Protein AF-A0A1E5CRW6-F1 (afdb_monomer_lite)

pLDDT: mean 83.13, std 8.77, range [46.31, 93.81]

InterPro domains:
  IPR006507 Uncharacterised protein family UPF0283 [PTHR39342] (1-105)
  IPR006507 Uncharacterised protein family UPF0283 [TIGR01620] (1-99)
  IPR021147 Protein of unknown function DUF697 [PF05128] (1-104)

Organism: NCBI:txid1191298

Secondary structure (DSSP, 8-state):
-HHHHHHHHT----HHHHHHHHHHHHHHHHHHHHHHHHHHHHHHHTT--HHHHHHHHHHHHHHHHHHHHHHHHHHHHHH-SSPPPGGGPPPHHHHHHHHHHHHHHHHT-

Radius of gyration: 17.29 Å; chains: 1; bounding box: 42×21×50 Å

Foldseek 3Di:
DLVVLLVVQVHDDDPVLVVVLVVLVVVLVVVLVVLVVVLVVCCVVVVDDPVRNVVSVLVSCLVSQLSVVVSVLVSNVSSHPDDDDPVRRDDSVVSSVVSVVVSVVVVVD

Sequence (109 aa):
MIDKLADIYGVELGYWSRVKLFKLVLINMAAAGASELAVDASMDLLSMDLAGKVSARAGQGIGVGILTARLGIKAMSLLRPIPWKKDRAVRLSTIRKQIVNKVQTVGIK

Structure (mmCIF, N/CA/C/O backbone):
data_AF-A0A1E5CRW6-F1
#
_entry.id   AF-A0A1E5CRW6-F1
#
loop_
_atom_site.group_PDB
_atom_site.id
_atom_site.type_symbol
_atom_site.label_atom_id
_atom_site.label_alt_id
_atom_site.label_comp_id
_atom_site.label_asym_id
_atom_site.label_entity_id
_atom_site.label_seq_id
_atom_site.pdbx_PDB_ins_code
_atom_site.Cartn_x
_atom_site.Cartn_y
_atom_site.Cartn_z
_atom_site.occupancy
_atom_site.B_iso_or_equiv
_atom_site.auth_seq_id
_atom_site.auth_comp_id
_atom_site.auth_asym_id
_atom_site.auth_atom_id
_atom_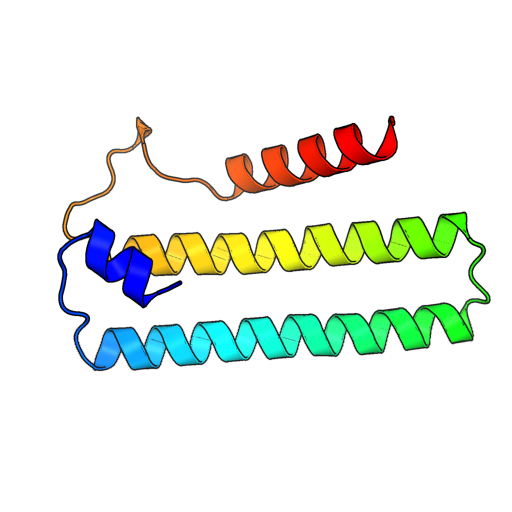site.pdbx_PDB_model_num
ATOM 1 N N . MET A 1 1 ? 7.429 -12.594 -6.476 1.00 67.38 1 MET A N 1
ATOM 2 C CA . MET A 1 1 ? 6.456 -11.652 -7.096 1.00 67.38 1 MET A CA 1
ATOM 3 C C . MET A 1 1 ? 7.117 -10.812 -8.177 1.00 67.38 1 MET A C 1
ATOM 5 O O . MET A 1 1 ? 6.548 -10.684 -9.248 1.00 67.38 1 MET A O 1
ATOM 9 N N . ILE A 1 2 ? 8.290 -10.241 -7.896 1.00 66.88 2 ILE A N 1
ATOM 10 C CA . ILE A 1 2 ? 9.022 -9.391 -8.840 1.00 66.88 2 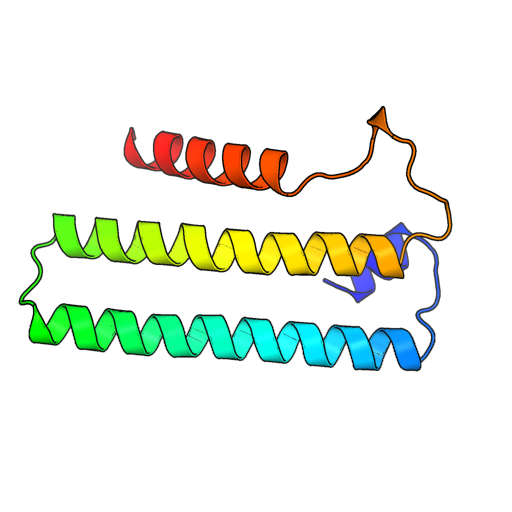ILE A CA 1
ATOM 11 C C . ILE A 1 2 ? 9.484 -10.197 -10.057 1.00 66.88 2 ILE A C 1
ATOM 13 O O . ILE A 1 2 ? 9.264 -9.744 -11.172 1.00 66.88 2 ILE A O 1
ATOM 17 N N . ASP A 1 3 ? 9.985 -11.415 -9.848 1.00 69.69 3 ASP A N 1
ATOM 18 C CA . ASP A 1 3 ? 10.401 -12.306 -10.942 1.00 69.69 3 ASP A CA 1
ATOM 19 C C . ASP A 1 3 ? 9.211 -12.705 -11.817 1.00 69.69 3 ASP A C 1
ATOM 21 O O . ASP A 1 3 ? 9.268 -12.570 -13.028 1.00 69.69 3 ASP A O 1
ATOM 25 N N . LYS A 1 4 ? 8.060 -13.019 -11.203 1.00 71.12 4 LYS A N 1
ATOM 26 C CA . LYS A 1 4 ? 6.802 -13.247 -11.938 1.00 71.12 4 LYS A CA 1
ATOM 27 C C . LYS A 1 4 ? 6.382 -12.036 -12.777 1.00 71.12 4 LYS A C 1
ATOM 29 O O . LYS A 1 4 ? 5.805 -12.197 -13.843 1.00 71.12 4 LYS A O 1
ATOM 34 N N . LEU A 1 5 ? 6.613 -10.818 -12.282 1.00 66.56 5 LEU A N 1
ATOM 35 C CA . LEU A 1 5 ? 6.288 -9.602 -13.024 1.00 66.56 5 LEU A CA 1
ATOM 36 C C . LEU A 1 5 ? 7.286 -9.381 -14.173 1.00 66.56 5 LEU A C 1
ATOM 38 O O . LEU A 1 5 ? 6.872 -8.959 -15.246 1.00 66.56 5 LEU A O 1
ATOM 42 N N . ALA A 1 6 ? 8.567 -9.689 -13.962 1.00 68.44 6 ALA A N 1
ATOM 43 C CA . ALA A 1 6 ? 9.600 -9.656 -14.992 1.00 68.44 6 ALA A CA 1
ATOM 44 C C . ALA A 1 6 ? 9.333 -10.681 -16.108 1.00 68.44 6 ALA A C 1
ATOM 46 O O . ALA A 1 6 ? 9.396 -10.307 -17.277 1.00 68.44 6 ALA A O 1
ATOM 47 N N . ASP A 1 7 ? 8.910 -11.899 -15.751 1.00 72.31 7 ASP A N 1
ATOM 48 C CA . ASP A 1 7 ? 8.468 -12.940 -16.689 1.00 72.31 7 ASP A CA 1
ATOM 49 C C . ASP A 1 7 ? 7.275 -12.474 -17.532 1.00 72.31 7 ASP A C 1
ATOM 51 O O . ASP A 1 7 ? 7.297 -12.589 -18.753 1.00 72.31 7 ASP A O 1
ATOM 55 N N . ILE A 1 8 ? 6.244 -11.884 -16.906 1.00 75.50 8 ILE A N 1
ATOM 56 C CA . ILE A 1 8 ? 5.062 -11.364 -17.624 1.00 75.50 8 ILE A CA 1
ATOM 57 C C . ILE A 1 8 ? 5.447 -10.270 -18.630 1.00 75.50 8 ILE A C 1
ATOM 59 O O . ILE A 1 8 ? 4.833 -10.169 -19.692 1.00 75.50 8 ILE A O 1
ATOM 63 N N . TYR A 1 9 ? 6.426 -9.426 -18.296 1.00 69.88 9 TYR A N 1
ATOM 64 C CA . TYR A 1 9 ? 6.875 -8.350 -19.180 1.00 69.88 9 TYR A CA 1
ATOM 65 C C . TYR A 1 9 ? 7.981 -8.775 -20.159 1.00 69.88 9 TYR A C 1
ATOM 67 O O . TYR A 1 9 ? 8.292 -7.989 -21.053 1.00 69.88 9 TYR A O 1
ATOM 75 N N . GLY A 1 10 ? 8.544 -9.983 -20.034 1.00 66.12 10 GLY A N 1
ATOM 76 C CA . GLY A 1 10 ? 9.625 -10.483 -20.889 1.00 66.12 10 GLY A CA 1
ATOM 77 C C . GLY A 1 10 ? 10.922 -9.672 -20.788 1.00 66.12 10 GLY A C 1
ATOM 78 O O . GLY A 1 10 ? 11.664 -9.588 -21.763 1.00 66.12 10 GLY A O 1
ATOM 79 N N . VAL A 1 11 ? 11.173 -9.019 -19.647 1.00 65.56 11 VAL A N 1
ATOM 80 C CA . VAL A 1 11 ? 12.333 -8.133 -19.444 1.00 65.56 11 VAL A CA 1
ATOM 81 C C . VAL A 1 11 ? 13.285 -8.750 -18.426 1.00 65.56 11 VAL A C 1
ATOM 83 O O . VAL A 1 11 ? 12.925 -8.923 -17.260 1.00 65.56 11 VAL A O 1
ATOM 86 N N . GLU A 1 12 ? 14.536 -8.987 -18.827 1.00 64.81 12 GLU A N 1
ATOM 87 C CA . GLU A 1 12 ? 15.610 -9.275 -17.878 1.00 64.81 12 GLU A CA 1
ATOM 88 C C . GLU A 1 12 ? 15.908 -8.013 -17.059 1.00 64.81 12 GLU A C 1
ATOM 90 O O . GLU A 1 12 ? 16.432 -7.011 -17.550 1.00 64.81 12 GLU A O 1
ATOM 95 N N . LEU A 1 13 ? 15.525 -8.026 -15.783 1.00 62.84 13 LEU A N 1
ATOM 96 C CA . LEU A 1 13 ? 15.785 -6.919 -14.870 1.00 62.84 13 LEU A CA 1
ATOM 97 C C . LEU A 1 13 ? 17.287 -6.591 -14.812 1.00 62.84 13 LEU A C 1
ATOM 99 O O . LEU A 1 13 ? 18.078 -7.328 -14.207 1.00 62.84 13 LEU A O 1
ATOM 103 N N . GLY A 1 14 ? 17.664 -5.414 -15.318 1.00 71.19 14 GLY A N 1
ATOM 104 C CA . GLY A 1 14 ? 18.983 -4.834 -15.070 1.00 71.19 14 GLY A CA 1
ATOM 105 C C . GLY A 1 14 ? 19.281 -4.753 -13.565 1.00 71.19 14 GLY A C 1
ATOM 106 O O . GLY A 1 14 ? 18.387 -4.483 -12.753 1.00 71.19 14 GLY A O 1
ATOM 107 N N . TYR A 1 15 ? 20.538 -4.991 -13.179 1.00 73.19 15 TYR A N 1
ATOM 108 C CA . TYR A 1 15 ? 20.986 -5.087 -11.778 1.00 73.19 15 TYR A CA 1
ATOM 109 C C . TYR A 1 15 ? 20.504 -3.911 -10.902 1.00 73.19 15 TYR A C 1
ATOM 111 O O . TYR A 1 15 ? 19.995 -4.103 -9.798 1.00 73.19 15 TYR A O 1
ATOM 119 N N . TRP A 1 16 ? 20.539 -2.692 -11.444 1.00 76.56 16 TRP A N 1
ATOM 120 C CA . TRP A 1 16 ? 20.092 -1.473 -10.763 1.00 76.56 16 TRP A CA 1
ATOM 121 C C . TRP A 1 16 ? 18.597 -1.448 -10.417 1.00 76.56 16 TRP A C 1
ATOM 123 O O . TRP A 1 16 ? 18.219 -0.992 -9.333 1.00 76.56 16 TRP A O 1
ATOM 133 N N . SER A 1 17 ? 17.736 -1.963 -11.299 1.00 72.50 17 SER A N 1
ATOM 134 C CA . SER A 1 17 ? 16.298 -2.063 -11.022 1.00 72.50 17 SER A CA 1
ATOM 135 C C . SER A 1 17 ? 16.017 -3.084 -9.922 1.00 72.50 17 SER A C 1
ATOM 137 O O . SER A 1 17 ? 15.189 -2.810 -9.053 1.00 72.50 17 SER A O 1
ATOM 139 N N . ARG A 1 18 ? 16.750 -4.208 -9.888 1.00 75.75 18 ARG A N 1
ATOM 140 C CA . ARG A 1 18 ? 16.654 -5.201 -8.803 1.00 75.75 18 ARG A CA 1
ATOM 141 C C . ARG A 1 18 ? 16.990 -4.593 -7.446 1.00 75.75 18 ARG A C 1
ATOM 143 O O . ARG A 1 18 ? 16.178 -4.692 -6.531 1.00 75.75 18 ARG A O 1
ATOM 150 N N . VAL A 1 19 ? 18.120 -3.894 -7.331 1.00 79.69 19 VAL A N 1
ATOM 151 C CA . VAL A 1 19 ? 18.545 -3.268 -6.065 1.00 79.69 19 VAL A CA 1
ATOM 152 C C . VAL A 1 19 ? 17.542 -2.207 -5.598 1.00 79.69 19 VAL A C 1
ATOM 154 O O . VAL A 1 19 ? 17.153 -2.178 -4.427 1.00 79.69 19 VAL A O 1
ATOM 157 N N . LYS A 1 20 ? 17.058 -1.355 -6.511 1.00 79.56 20 LYS A N 1
ATOM 158 C CA . LYS A 1 20 ? 16.072 -0.314 -6.184 1.00 79.56 20 LYS A CA 1
ATOM 159 C C . LYS A 1 20 ? 14.747 -0.905 -5.704 1.00 79.56 20 LYS A C 1
ATOM 161 O O . LYS A 1 20 ? 14.164 -0.395 -4.748 1.00 79.56 20 LYS A O 1
ATOM 166 N N . LEU A 1 21 ? 14.279 -1.971 -6.354 1.00 76.62 21 LEU A N 1
ATOM 167 C CA . LEU A 1 21 ? 13.056 -2.675 -5.975 1.00 76.62 21 LEU A CA 1
ATOM 168 C C . LEU A 1 21 ? 13.213 -3.436 -4.658 1.00 76.62 21 LEU A C 1
ATOM 170 O O . LEU A 1 21 ? 12.316 -3.378 -3.823 1.00 76.62 21 LEU A O 1
ATOM 174 N N . PHE A 1 22 ? 14.357 -4.079 -4.438 1.00 83.31 22 PHE A N 1
ATOM 175 C CA . PHE A 1 22 ? 14.661 -4.770 -3.189 1.00 83.31 22 PHE A CA 1
ATOM 176 C C . PHE A 1 22 ? 14.621 -3.811 -1.993 1.00 83.31 22 PHE A C 1
ATOM 178 O O . PHE A 1 22 ? 13.910 -4.060 -1.022 1.00 83.31 22 PHE A O 1
ATOM 185 N N . LYS A 1 23 ? 15.268 -2.643 -2.106 1.00 85.31 23 LYS A N 1
ATOM 186 C CA . LYS A 1 23 ? 15.210 -1.589 -1.078 1.00 85.31 23 LYS A CA 1
ATOM 187 C C . LYS A 1 23 ? 13.775 -1.143 -0.788 1.00 85.31 23 LYS A C 1
ATOM 189 O O . LYS A 1 23 ? 13.385 -0.958 0.360 1.00 85.31 23 LYS A O 1
ATOM 194 N N . LEU A 1 24 ? 12.985 -0.974 -1.841 1.00 84.62 24 LEU A N 1
ATOM 195 C CA . LEU A 1 24 ? 11.581 -0.594 -1.756 1.00 84.62 24 LEU A CA 1
ATOM 196 C C . LEU A 1 24 ? 10.721 -1.658 -1.041 1.00 84.62 24 LEU A C 1
ATOM 198 O O . LEU A 1 24 ? 9.822 -1.296 -0.281 1.00 84.62 24 LEU A O 1
ATOM 202 N N . VAL A 1 25 ? 10.999 -2.949 -1.244 1.00 85.12 25 VAL A N 1
ATOM 203 C CA . VAL A 1 25 ? 10.351 -4.048 -0.506 1.00 85.12 25 VAL A CA 1
ATOM 204 C C . VAL A 1 25 ? 10.743 -4.018 0.970 1.00 85.12 25 VAL A C 1
ATOM 206 O O . VAL A 1 25 ? 9.853 -4.053 1.816 1.00 85.12 25 VAL A O 1
ATOM 209 N N . LEU A 1 26 ? 12.034 -3.868 1.286 1.00 88.62 26 LEU A N 1
ATOM 210 C CA . LEU A 1 26 ? 12.511 -3.787 2.672 1.00 88.62 26 LEU A CA 1
ATOM 211 C C . LEU A 1 26 ? 11.844 -2.646 3.449 1.00 88.62 26 LEU A C 1
ATOM 213 O O . LEU A 1 26 ? 11.403 -2.849 4.576 1.00 88.62 26 LEU A O 1
ATOM 217 N N . ILE A 1 27 ? 11.700 -1.469 2.831 1.00 89.44 27 ILE A N 1
ATOM 218 C CA . ILE A 1 27 ? 11.012 -0.324 3.448 1.00 89.44 27 ILE A CA 1
ATOM 219 C C . ILE A 1 27 ? 9.543 -0.652 3.743 1.00 89.44 27 ILE A C 1
ATOM 221 O O . ILE A 1 27 ? 9.047 -0.319 4.816 1.00 89.44 27 ILE A O 1
ATOM 225 N N . ASN A 1 28 ? 8.839 -1.311 2.817 1.00 86.69 28 ASN A N 1
ATOM 226 C CA . ASN A 1 28 ? 7.443 -1.696 3.048 1.00 86.69 28 ASN A CA 1
ATOM 227 C C . ASN A 1 28 ? 7.313 -2.752 4.149 1.00 86.69 28 ASN A C 1
ATOM 229 O O . ASN A 1 28 ? 6.376 -2.683 4.938 1.00 86.69 28 ASN A O 1
ATOM 233 N N . MET A 1 29 ? 8.255 -3.693 4.226 1.00 88.44 29 MET A N 1
ATOM 234 C CA . MET A 1 29 ? 8.278 -4.714 5.272 1.00 88.44 29 MET A CA 1
ATOM 235 C C . MET A 1 29 ? 8.542 -4.096 6.649 1.00 88.44 29 MET A C 1
ATOM 237 O O . MET A 1 29 ? 7.825 -4.399 7.597 1.00 88.44 29 MET A O 1
ATOM 241 N N . ALA A 1 30 ? 9.498 -3.167 6.744 1.00 92.25 30 ALA A N 1
ATOM 242 C CA . ALA A 1 30 ? 9.767 -2.422 7.971 1.00 92.25 30 ALA A CA 1
ATOM 243 C C . ALA A 1 30 ? 8.557 -1.580 8.407 1.00 92.25 30 ALA A C 1
ATOM 245 O O . ALA A 1 30 ? 8.201 -1.584 9.580 1.00 92.25 30 ALA A O 1
ATOM 246 N N . ALA A 1 31 ? 7.887 -0.904 7.467 1.00 88.31 31 ALA A N 1
ATOM 247 C CA . ALA A 1 31 ? 6.683 -0.129 7.759 1.00 88.31 31 ALA A CA 1
ATOM 248 C C . ALA A 1 31 ? 5.524 -1.012 8.252 1.00 88.31 31 ALA A C 1
ATOM 250 O O . ALA A 1 31 ? 4.838 -0.645 9.204 1.00 88.31 31 ALA A O 1
ATOM 251 N N . ALA A 1 32 ? 5.317 -2.179 7.633 1.00 89.50 32 ALA A N 1
ATOM 252 C CA . ALA A 1 32 ? 4.299 -3.132 8.062 1.00 89.50 32 ALA A CA 1
ATOM 253 C C . ALA A 1 32 ? 4.595 -3.687 9.465 1.00 89.50 32 ALA A C 1
ATOM 255 O O . ALA A 1 32 ? 3.712 -3.651 10.318 1.00 89.50 32 ALA A O 1
ATOM 256 N N . GLY A 1 33 ? 5.839 -4.112 9.719 1.00 88.88 33 GLY A N 1
ATOM 257 C CA . GLY A 1 33 ? 6.259 -4.638 11.021 1.00 88.88 33 GLY A CA 1
ATOM 258 C C . GLY A 1 33 ? 6.195 -3.590 12.134 1.00 88.88 33 GLY A C 1
ATOM 259 O O . GLY A 1 33 ? 5.656 -3.856 13.201 1.00 88.88 33 GLY A O 1
ATOM 260 N N . ALA A 1 34 ? 6.648 -2.359 11.875 1.00 91.19 34 ALA A N 1
ATOM 261 C CA . ALA A 1 34 ? 6.520 -1.263 12.836 1.00 91.19 34 ALA A CA 1
ATOM 262 C C . ALA A 1 34 ? 5.051 -0.936 13.143 1.00 91.19 34 ALA A C 1
ATOM 264 O O . ALA A 1 34 ? 4.699 -0.676 14.291 1.00 91.19 34 ALA A O 1
ATOM 265 N N . SER A 1 35 ? 4.183 -0.977 12.127 1.00 87.50 35 SER A N 1
ATOM 266 C CA . SER A 1 35 ? 2.750 -0.759 12.320 1.00 87.50 35 SER A CA 1
ATOM 267 C C . SER A 1 35 ? 2.100 -1.860 13.152 1.00 87.50 35 SER A C 1
ATOM 269 O O . SER A 1 35 ? 1.163 -1.562 13.881 1.00 87.50 35 SER A O 1
ATOM 271 N N . GLU A 1 36 ? 2.554 -3.105 13.036 1.00 88.06 36 GLU A N 1
ATOM 272 C CA . GLU A 1 36 ? 2.040 -4.218 13.835 1.00 88.06 36 GLU A CA 1
ATOM 273 C C . GLU A 1 36 ? 2.407 -4.057 15.308 1.00 88.06 36 GLU A C 1
ATOM 275 O O 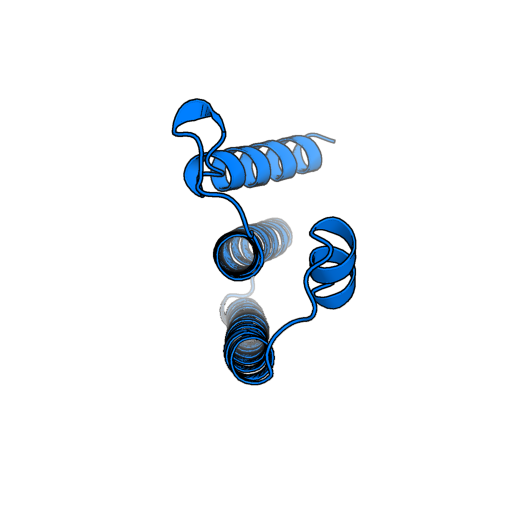. GLU A 1 36 ? 1.519 -4.061 16.155 1.00 88.06 36 GLU A O 1
ATOM 280 N N . LEU A 1 37 ? 3.680 -3.769 15.593 1.00 90.88 37 LEU A N 1
ATOM 281 C CA . LEU A 1 37 ? 4.148 -3.501 16.955 1.00 90.88 37 LEU A CA 1
ATOM 282 C C . LEU A 1 37 ? 3.423 -2.307 17.591 1.00 90.88 37 LEU A C 1
ATOM 284 O O . LEU A 1 37 ? 3.054 -2.350 18.762 1.00 90.88 37 LEU A O 1
ATOM 288 N N . ALA A 1 38 ? 3.192 -1.241 16.819 1.00 88.25 38 ALA A N 1
ATOM 289 C CA . ALA A 1 38 ? 2.469 -0.067 17.295 1.00 88.25 38 ALA A CA 1
ATOM 290 C C . ALA A 1 38 ? 0.996 -0.373 17.602 1.00 88.25 38 ALA A C 1
ATOM 292 O O . ALA A 1 38 ? 0.458 0.127 18.591 1.00 88.25 38 ALA A O 1
ATOM 293 N N . VAL A 1 39 ? 0.339 -1.180 16.763 1.00 86.50 39 VAL A N 1
ATOM 294 C CA . VAL A 1 39 ? 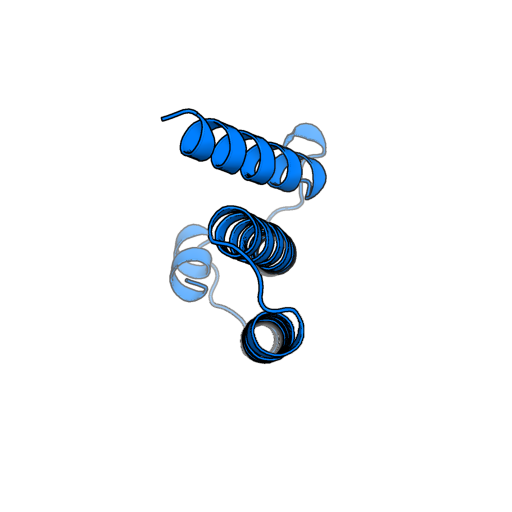-1.055 -1.588 16.969 1.00 86.50 39 VAL A CA 1
ATOM 295 C C . VAL A 1 39 ? -1.176 -2.478 18.202 1.00 86.50 39 VAL A C 1
ATOM 297 O O . VAL A 1 39 ? -2.045 -2.207 19.024 1.00 86.50 39 VAL A O 1
ATOM 300 N N . ASP A 1 40 ? -0.294 -3.463 18.379 1.00 86.31 40 ASP A N 1
ATOM 301 C CA . ASP A 1 40 ? -0.318 -4.354 19.547 1.00 86.31 40 ASP A CA 1
ATOM 302 C C . ASP A 1 40 ? -0.089 -3.582 20.852 1.00 86.31 40 ASP A C 1
ATOM 304 O O . ASP A 1 40 ? -0.901 -3.676 21.771 1.00 86.31 40 ASP A O 1
ATOM 308 N N . ALA A 1 41 ? 0.923 -2.708 20.895 1.00 87.56 41 ALA A N 1
ATOM 309 C CA . ALA A 1 41 ? 1.161 -1.851 22.057 1.00 87.56 41 ALA A CA 1
ATOM 310 C C . ALA A 1 41 ? -0.038 -0.932 22.360 1.00 87.56 41 ALA A C 1
ATOM 312 O O . ALA A 1 41 ? -0.386 -0.709 23.519 1.00 87.56 41 ALA A O 1
ATOM 313 N N . SER A 1 42 ? -0.697 -0.414 21.317 1.00 84.25 42 SER A N 1
ATOM 314 C CA . SER A 1 42 ? -1.896 0.418 21.472 1.00 84.25 42 SER A CA 1
ATOM 315 C C . SER A 1 42 ? -3.090 -0.385 21.989 1.00 84.25 42 SER A C 1
ATOM 317 O O . SER A 1 42 ? -3.864 0.129 22.790 1.00 84.25 42 SER A O 1
ATOM 319 N N . MET A 1 43 ? -3.253 -1.637 21.555 1.00 85.19 43 MET A N 1
ATOM 320 C CA . MET A 1 43 ? -4.330 -2.514 22.017 1.00 85.19 43 MET A CA 1
ATOM 321 C C . MET A 1 43 ? -4.196 -2.854 23.503 1.00 85.19 43 MET A C 1
ATOM 323 O O . MET A 1 43 ? -5.210 -2.837 24.206 1.00 85.19 43 MET A O 1
ATOM 327 N N . ASP A 1 44 ? -2.970 -3.111 23.964 1.00 83.06 44 ASP A N 1
ATOM 328 C CA . ASP A 1 44 ? -2.672 -3.414 25.367 1.00 83.06 44 ASP A CA 1
ATOM 329 C C . ASP A 1 44 ? -2.898 -2.192 26.268 1.00 83.06 44 ASP A C 1
ATOM 331 O O . ASP A 1 44 ? -3.520 -2.299 27.324 1.00 83.06 44 ASP A O 1
ATOM 335 N N . LEU A 1 45 ? -2.467 -1.006 25.825 1.00 84.06 45 LEU A N 1
ATOM 336 C CA . LEU A 1 45 ? -2.650 0.245 26.569 1.00 84.06 45 LEU A CA 1
ATOM 337 C C . LEU A 1 45 ? -4.113 0.707 26.620 1.00 84.06 45 LEU A C 1
ATOM 339 O O . LEU A 1 45 ? -4.553 1.244 27.635 1.00 84.06 45 LEU A O 1
ATOM 343 N N . LEU A 1 46 ? -4.870 0.528 25.533 1.00 82.31 46 LEU A N 1
ATOM 344 C CA . LEU A 1 46 ? -6.235 1.051 25.403 1.00 82.31 46 LEU A CA 1
ATOM 345 C C . LEU A 1 46 ? -7.321 0.086 25.897 1.00 82.31 46 LEU A C 1
ATOM 347 O O . LEU A 1 46 ? -8.495 0.439 25.815 1.00 82.31 46 LEU A O 1
ATOM 351 N N . SER A 1 47 ? -6.964 -1.109 26.391 1.00 82.75 47 SER A N 1
ATOM 352 C CA . SER A 1 47 ? -7.925 -2.136 26.843 1.00 82.75 47 SER A CA 1
ATOM 353 C C . SER A 1 47 ? -9.062 -2.355 25.832 1.00 82.75 47 SER A C 1
ATOM 355 O O . SER A 1 47 ? -10.241 -2.372 26.173 1.00 82.75 47 SER A O 1
ATOM 357 N N . MET A 1 48 ? -8.703 -2.441 24.550 1.00 82.62 48 MET A N 1
ATOM 358 C CA . MET A 1 48 ? -9.655 -2.346 23.444 1.00 82.62 48 MET A CA 1
ATOM 359 C C . MET A 1 48 ? -10.610 -3.556 23.397 1.00 82.62 48 MET A C 1
ATOM 361 O O . MET A 1 48 ? -10.156 -4.704 23.361 1.00 82.62 48 MET A O 1
ATOM 365 N N . ASP A 1 49 ? -11.921 -3.306 23.304 1.00 85.44 49 ASP A N 1
ATOM 366 C CA . ASP A 1 49 ? -12.938 -4.351 23.106 1.00 85.44 49 ASP A CA 1
ATOM 367 C C . ASP A 1 49 ? -12.786 -5.076 21.756 1.00 85.44 49 ASP A C 1
ATOM 369 O O . ASP A 1 49 ? -12.108 -4.604 20.837 1.00 85.44 49 ASP A O 1
ATOM 373 N N . LEU A 1 50 ? -13.469 -6.217 21.588 1.00 84.69 50 LEU A N 1
ATOM 374 C CA . LEU A 1 50 ? -13.385 -7.065 20.387 1.00 84.69 50 LEU A CA 1
ATOM 375 C C . LEU A 1 50 ? -13.640 -6.288 19.080 1.00 84.69 50 LEU A C 1
ATOM 377 O O . LEU A 1 50 ? -12.902 -6.439 18.106 1.00 84.69 50 LEU A O 1
ATOM 381 N N . ALA A 1 51 ? -14.651 -5.414 19.076 1.00 85.75 51 ALA A N 1
ATOM 382 C CA . ALA A 1 51 ? -14.974 -4.557 17.934 1.00 85.75 51 ALA A CA 1
ATOM 383 C C . ALA A 1 51 ? -13.853 -3.547 17.639 1.00 85.75 51 ALA A C 1
ATOM 385 O O . ALA A 1 51 ? -13.520 -3.292 16.479 1.00 85.75 51 ALA A O 1
ATOM 386 N N . GLY A 1 52 ? -13.223 -3.020 18.690 1.00 84.44 52 GLY A N 1
ATOM 387 C CA . GLY A 1 52 ? -12.063 -2.152 18.575 1.00 84.44 52 GLY A CA 1
ATOM 388 C C . GLY A 1 52 ? -10.862 -2.877 17.971 1.00 84.44 52 GLY A C 1
ATOM 389 O O . GLY A 1 52 ? -10.255 -2.368 17.027 1.00 84.44 52 GLY A O 1
ATOM 390 N N . LYS A 1 53 ? -10.580 -4.107 18.419 1.00 85.50 53 LYS A N 1
ATOM 391 C CA . LYS A 1 53 ? -9.494 -4.933 17.867 1.00 85.50 53 LYS A CA 1
ATOM 392 C C . LYS A 1 53 ? -9.686 -5.211 16.377 1.00 85.50 53 LYS A C 1
ATOM 394 O O . LYS A 1 53 ? -8.752 -5.038 15.593 1.00 85.50 53 LYS A O 1
ATOM 399 N N . VAL A 1 54 ? -10.901 -5.583 15.971 1.00 88.19 54 VAL A N 1
ATOM 400 C CA . VAL A 1 54 ? -11.235 -5.817 14.556 1.00 88.19 54 VAL A CA 1
ATOM 401 C C . VAL A 1 54 ? -11.086 -4.530 13.737 1.00 88.19 54 VAL A C 1
ATOM 403 O O . VAL A 1 54 ? -10.482 -4.559 12.665 1.00 88.19 54 VAL A O 1
ATOM 406 N N . SER A 1 55 ? -11.558 -3.392 14.253 1.00 88.94 55 SER A N 1
ATOM 407 C CA . SER A 1 55 ? -11.442 -2.087 13.588 1.00 88.94 55 SER A CA 1
ATOM 408 C C . SER A 1 55 ? -9.985 -1.650 13.396 1.00 88.94 55 SER A C 1
ATOM 410 O O . SER A 1 55 ? -9.582 -1.289 12.288 1.00 88.94 55 SER A O 1
ATOM 412 N N . ALA A 1 56 ? -9.158 -1.759 14.440 1.00 87.69 56 ALA A N 1
ATOM 413 C CA . ALA A 1 56 ? -7.739 -1.417 14.379 1.00 87.69 56 ALA A CA 1
ATOM 414 C C . ALA A 1 56 ? -6.976 -2.295 13.371 1.00 87.69 56 ALA A C 1
ATOM 416 O O . ALA A 1 56 ? -6.229 -1.773 12.540 1.00 87.69 56 ALA A O 1
ATOM 417 N N . ARG A 1 57 ? -7.222 -3.614 13.367 1.00 87.38 57 ARG A N 1
ATOM 418 C CA . ARG A 1 57 ? -6.621 -4.542 12.392 1.00 87.38 57 ARG A CA 1
ATOM 419 C C . ARG A 1 57 ? -7.103 -4.272 10.965 1.00 87.38 57 ARG A C 1
ATOM 421 O O . ARG A 1 57 ? -6.296 -4.312 10.037 1.00 87.38 57 ARG A O 1
ATOM 428 N N . ALA A 1 58 ? -8.381 -3.941 10.771 1.00 90.31 58 ALA A N 1
ATOM 429 C CA . ALA A 1 58 ? -8.910 -3.551 9.464 1.00 90.31 58 ALA A CA 1
ATOM 430 C C . ALA A 1 58 ? -8.263 -2.250 8.955 1.00 90.31 58 ALA A C 1
ATOM 432 O O . ALA A 1 58 ? -7.839 -2.182 7.800 1.00 90.31 58 ALA A O 1
ATOM 433 N N . GLY A 1 59 ? -8.119 -1.241 9.821 1.00 90.00 59 GLY A N 1
ATOM 434 C CA . GLY A 1 59 ? -7.438 0.016 9.507 1.00 90.00 59 GLY A CA 1
ATOM 435 C C . GLY A 1 59 ? -5.973 -0.192 9.117 1.00 90.00 59 GLY A C 1
ATOM 436 O O . GLY A 1 59 ? -5.534 0.305 8.075 1.00 90.00 59 GLY A O 1
ATOM 437 N N . GLN A 1 60 ? -5.239 -0.997 9.891 1.00 89.62 60 GLN A N 1
ATOM 438 C CA . GLN A 1 60 ? -3.865 -1.391 9.579 1.00 89.62 60 GLN A CA 1
ATOM 439 C C . GLN A 1 60 ? -3.783 -2.120 8.231 1.00 89.62 60 GLN A C 1
ATOM 441 O O . GLN A 1 60 ? -2.968 -1.756 7.383 1.00 89.62 60 GLN A O 1
ATOM 446 N N . GLY A 1 61 ? -4.650 -3.111 8.000 1.00 88.81 61 GLY A N 1
ATOM 447 C CA . GLY A 1 61 ? -4.685 -3.886 6.759 1.00 88.81 61 GLY A CA 1
ATOM 448 C C . GLY A 1 61 ? -4.953 -3.019 5.527 1.00 88.81 61 GLY A C 1
ATOM 449 O O . GLY A 1 61 ? -4.285 -3.173 4.502 1.00 88.81 61 GLY A O 1
ATOM 450 N N . ILE A 1 62 ? -5.867 -2.048 5.634 1.00 92.88 62 ILE A N 1
ATOM 451 C CA . ILE A 1 62 ? -6.111 -1.056 4.578 1.00 92.88 62 ILE A 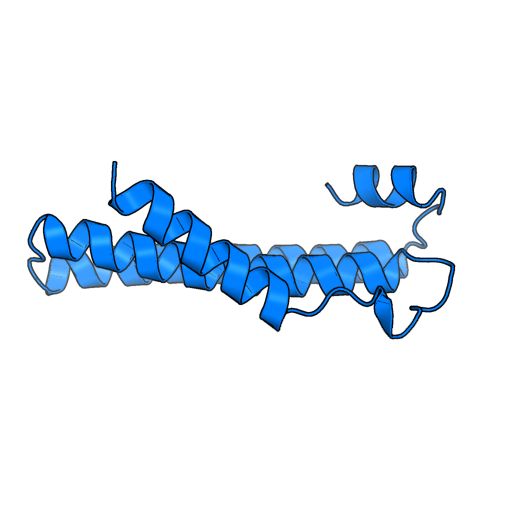CA 1
ATOM 452 C C . ILE A 1 62 ? -4.867 -0.185 4.360 1.00 92.88 62 ILE A C 1
ATOM 454 O O . ILE A 1 62 ? -4.454 0.017 3.215 1.00 92.88 62 ILE A O 1
ATOM 458 N N . GLY A 1 63 ? -4.255 0.319 5.435 1.00 91.19 63 GLY A N 1
ATOM 459 C CA . GLY A 1 63 ? -3.064 1.168 5.370 1.00 91.19 63 GLY A CA 1
ATOM 460 C C . GLY A 1 63 ? -1.883 0.472 4.690 1.00 91.19 63 GLY A C 1
ATOM 461 O O . GLY A 1 63 ? -1.348 0.978 3.698 1.00 91.19 63 GLY A O 1
ATOM 462 N N . VAL A 1 64 ? -1.529 -0.723 5.166 1.00 91.06 64 VAL A N 1
ATOM 463 C CA . VAL A 1 64 ? -0.462 -1.554 4.590 1.00 91.06 64 VAL A CA 1
ATOM 464 C C . VAL A 1 64 ? -0.799 -1.929 3.146 1.00 91.06 64 VAL A C 1
ATOM 466 O O . VAL A 1 64 ? 0.039 -1.752 2.264 1.00 91.06 64 VAL A O 1
ATOM 469 N N . GLY A 1 65 ? -2.042 -2.329 2.858 1.00 90.75 65 GLY A N 1
ATOM 470 C CA . GLY A 1 65 ? -2.483 -2.663 1.502 1.00 90.75 65 GLY A CA 1
ATOM 471 C C . GLY A 1 65 ? -2.319 -1.509 0.505 1.00 90.75 65 GLY A C 1
ATOM 472 O O . GLY A 1 65 ? -1.883 -1.723 -0.628 1.00 90.75 65 GLY A O 1
ATOM 473 N N . ILE A 1 66 ? -2.592 -0.267 0.919 1.00 93.81 66 ILE A N 1
ATOM 474 C CA . ILE A 1 66 ? -2.375 0.926 0.084 1.00 93.81 66 ILE A CA 1
ATOM 475 C C . ILE A 1 66 ? -0.878 1.171 -0.151 1.00 93.81 66 ILE A C 1
ATOM 477 O O . ILE A 1 66 ? -0.481 1.499 -1.274 1.00 93.81 66 ILE A O 1
ATOM 481 N N . LEU A 1 67 ? -0.034 1.016 0.872 1.00 90.00 67 LEU A N 1
ATOM 482 C CA . LEU A 1 67 ? 1.419 1.169 0.738 1.00 90.00 67 LEU A CA 1
ATOM 483 C C . LEU A 1 67 ? 2.006 0.112 -0.208 1.00 90.00 67 LEU A C 1
ATOM 485 O O . LEU A 1 67 ? 2.736 0.454 -1.144 1.00 90.00 67 LEU A O 1
ATOM 489 N N . THR A 1 68 ? 1.588 -1.146 -0.064 1.00 90.81 68 THR A N 1
ATOM 490 C CA . THR A 1 68 ? 1.962 -2.233 -0.975 1.00 90.81 68 THR A CA 1
ATOM 491 C C . THR A 1 68 ? 1.455 -1.984 -2.398 1.00 90.81 68 THR A C 1
ATOM 493 O O . THR A 1 68 ? 2.185 -2.219 -3.361 1.00 90.81 68 THR A O 1
ATOM 496 N N . ALA A 1 69 ? 0.251 -1.430 -2.573 1.00 92.69 69 ALA A N 1
ATOM 497 C CA . ALA A 1 69 ? -0.260 -1.055 -3.891 1.00 92.69 69 ALA A CA 1
ATOM 498 C C . ALA A 1 69 ? 0.591 0.036 -4.564 1.00 92.69 69 ALA A C 1
ATOM 500 O O . ALA A 1 69 ? 0.878 -0.052 -5.761 1.00 92.69 69 ALA A O 1
ATOM 501 N N . ARG A 1 70 ? 1.051 1.044 -3.806 1.00 90.44 70 ARG A N 1
ATOM 502 C CA . ARG A 1 70 ? 1.985 2.071 -4.312 1.00 90.44 70 ARG A CA 1
ATOM 503 C C . ARG A 1 70 ? 3.289 1.448 -4.785 1.00 90.44 70 ARG A C 1
ATOM 505 O O . ARG A 1 70 ? 3.774 1.791 -5.865 1.00 90.44 70 ARG A O 1
ATOM 512 N N . LEU A 1 71 ? 3.834 0.533 -3.987 1.00 88.94 71 LEU A N 1
ATOM 513 C CA . LEU A 1 71 ? 5.025 -0.222 -4.346 1.00 88.94 71 LEU A CA 1
ATOM 514 C C . LEU A 1 71 ? 4.813 -1.008 -5.645 1.00 88.94 71 LEU A C 1
ATOM 516 O O . LEU A 1 71 ? 5.628 -0.904 -6.560 1.00 88.94 71 LEU A O 1
ATOM 520 N N . GLY A 1 72 ? 3.702 -1.737 -5.749 1.00 87.62 72 GLY A N 1
ATOM 521 C CA . GLY A 1 72 ? 3.344 -2.523 -6.928 1.00 87.62 72 GLY A CA 1
ATOM 522 C C . GLY A 1 72 ? 3.238 -1.675 -8.195 1.00 87.62 72 GLY A C 1
ATOM 523 O O . GLY A 1 72 ? 3.829 -2.028 -9.212 1.00 87.62 72 GLY A O 1
ATOM 524 N N . ILE A 1 73 ? 2.581 -0.510 -8.132 1.00 89.38 73 ILE A N 1
ATOM 525 C CA . ILE A 1 73 ? 2.506 0.427 -9.270 1.00 89.38 73 ILE A CA 1
ATOM 526 C C . ILE A 1 73 ? 3.904 0.916 -9.674 1.00 89.38 73 ILE A C 1
ATOM 528 O O . ILE A 1 73 ? 4.204 1.026 -10.868 1.00 89.38 73 ILE A O 1
ATOM 532 N N . LYS A 1 74 ? 4.782 1.202 -8.702 1.00 85.38 74 LYS A N 1
ATOM 533 C CA . LYS A 1 74 ? 6.159 1.619 -8.996 1.00 85.38 74 LYS A CA 1
ATOM 534 C C . LYS A 1 74 ? 6.956 0.486 -9.639 1.00 85.38 74 LYS A C 1
ATOM 536 O O . LYS A 1 74 ? 7.677 0.747 -10.596 1.00 85.38 74 LYS A O 1
ATOM 541 N N . ALA A 1 75 ? 6.783 -0.746 -9.163 1.00 83.88 75 ALA A N 1
ATOM 542 C CA . ALA A 1 75 ? 7.398 -1.929 -9.749 1.00 83.88 75 ALA A CA 1
ATOM 543 C C . ALA A 1 75 ? 6.923 -2.160 -11.187 1.00 83.88 75 ALA A C 1
ATOM 545 O O . ALA A 1 75 ? 7.755 -2.270 -12.081 1.00 83.88 75 ALA A O 1
ATOM 546 N N . MET A 1 76 ? 5.610 -2.106 -11.433 1.00 84.50 76 MET A N 1
ATOM 547 C CA . MET A 1 76 ? 5.046 -2.166 -12.786 1.00 84.50 76 MET A CA 1
ATOM 548 C C . MET A 1 76 ? 5.627 -1.074 -13.683 1.00 84.50 76 MET A C 1
ATOM 550 O O . MET A 1 76 ? 5.989 -1.347 -14.816 1.00 84.50 76 MET A O 1
ATOM 554 N N . SER A 1 77 ? 5.762 0.155 -13.182 1.00 82.81 77 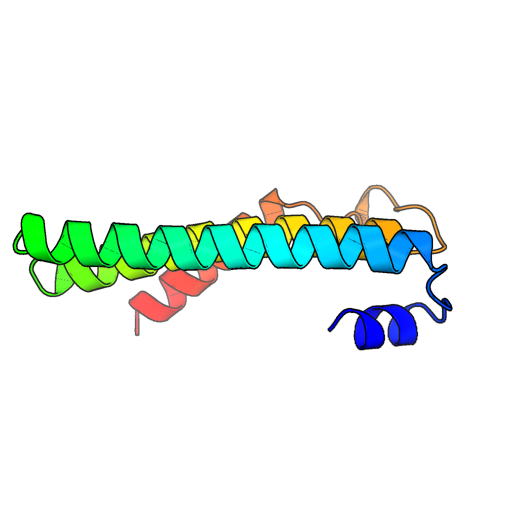SER A N 1
ATOM 555 C CA . SER A 1 77 ? 6.302 1.264 -13.978 1.00 82.81 77 SER A CA 1
ATOM 556 C C . SER A 1 77 ? 7.791 1.120 -14.305 1.00 82.81 77 SER A C 1
ATOM 558 O O . SER A 1 77 ? 8.228 1.668 -15.306 1.00 82.81 77 SER A O 1
ATOM 560 N N . LEU A 1 78 ? 8.569 0.429 -13.465 1.00 78.19 78 LEU A N 1
ATOM 561 C CA . LEU A 1 78 ? 9.996 0.178 -13.703 1.00 78.19 78 LEU A CA 1
ATOM 562 C C . LEU A 1 78 ? 10.237 -1.017 -14.631 1.00 78.19 78 LEU A C 1
ATOM 564 O O . LEU A 1 78 ? 11.253 -1.055 -15.313 1.00 78.19 78 LEU A O 1
ATOM 568 N N . LEU A 1 79 ? 9.326 -1.989 -14.622 1.00 75.81 79 LEU A N 1
ATOM 569 C CA . LEU A 1 79 ? 9.423 -3.222 -15.404 1.00 75.81 79 LEU A CA 1
ATOM 570 C C . LEU A 1 79 ? 8.800 -3.113 -16.796 1.00 75.81 79 LEU A C 1
ATOM 572 O O . LEU A 1 79 ? 9.119 -3.904 -17.675 1.00 75.81 79 LEU A O 1
ATOM 576 N N . ARG A 1 80 ? 7.888 -2.162 -16.997 1.00 79.44 80 ARG A N 1
ATOM 577 C CA . ARG A 1 80 ? 7.132 -2.040 -18.239 1.00 79.44 80 ARG A CA 1
ATOM 578 C C . ARG A 1 80 ? 8.017 -1.460 -19.360 1.00 79.44 80 ARG A C 1
ATOM 580 O O . ARG A 1 80 ? 8.468 -0.324 -19.225 1.00 79.44 80 ARG A O 1
ATOM 587 N N . PRO A 1 81 ? 8.186 -2.166 -20.494 1.00 74.50 81 PRO A N 1
ATOM 588 C CA . PRO A 1 81 ? 8.989 -1.687 -21.626 1.00 74.50 81 PRO A CA 1
ATOM 589 C C . PRO A 1 81 ? 8.256 -0.654 -22.498 1.00 74.50 81 PRO A C 1
ATOM 591 O O . PRO A 1 81 ? 8.875 0.082 -23.257 1.00 74.50 81 PRO A O 1
ATOM 594 N N . ILE A 1 82 ? 6.925 -0.586 -22.391 1.00 79.88 82 ILE A N 1
ATOM 595 C CA . ILE A 1 82 ? 6.061 0.299 -23.182 1.00 79.88 82 ILE A CA 1
ATOM 596 C C . ILE A 1 82 ? 5.480 1.439 -22.334 1.00 79.88 82 ILE A C 1
ATOM 598 O O . ILE A 1 82 ? 5.086 1.214 -21.187 1.00 79.88 82 ILE A O 1
ATOM 602 N N . PRO A 1 83 ? 5.311 2.655 -22.876 1.00 82.50 83 PRO A N 1
ATOM 603 C CA . PRO A 1 83 ? 4.721 3.756 -22.123 1.00 82.50 83 PRO A CA 1
ATOM 604 C C . PRO A 1 83 ? 3.266 3.465 -21.718 1.00 82.50 83 PRO A C 1
ATOM 606 O O . PRO A 1 83 ? 2.554 2.642 -22.310 1.00 82.50 83 PRO A O 1
ATOM 609 N N . TRP A 1 84 ? 2.807 4.143 -20.667 1.00 82.94 84 TRP A N 1
ATOM 610 C CA . TRP A 1 84 ? 1.416 4.066 -20.232 1.00 82.94 84 TRP A CA 1
ATOM 611 C C . TRP A 1 84 ? 0.501 4.783 -21.228 1.00 82.94 84 TRP A C 1
ATOM 613 O O . TRP A 1 84 ? 0.700 5.955 -21.537 1.00 82.94 84 TRP A O 1
ATOM 623 N N . LYS A 1 85 ? -0.564 4.106 -21.668 1.00 87.25 85 LYS A N 1
ATOM 624 C CA . LYS A 1 85 ? -1.708 4.775 -22.302 1.00 87.25 85 LYS A CA 1
ATOM 625 C C . LYS A 1 85 ? -2.548 5.432 -21.203 1.00 87.25 85 LYS A C 1
ATOM 627 O O . LYS A 1 85 ? -2.843 4.762 -20.211 1.00 87.25 85 LYS A O 1
ATOM 632 N N . LYS A 1 86 ? -2.934 6.706 -21.366 1.00 80.75 86 LYS A N 1
ATOM 633 C CA . LYS A 1 86 ? -3.662 7.497 -20.344 1.00 80.75 86 LYS A CA 1
ATOM 634 C C . LYS A 1 86 ? -4.896 6.775 -19.779 1.00 80.75 86 LYS A C 1
ATOM 636 O O . LYS A 1 86 ? -5.134 6.854 -18.574 1.00 80.75 86 LYS A O 1
ATOM 641 N N . ASP A 1 87 ? -5.598 6.011 -20.614 1.00 82.75 87 ASP A N 1
ATOM 642 C CA . ASP A 1 87 ? -6.829 5.299 -20.233 1.00 82.75 87 ASP A CA 1
ATOM 643 C C . ASP A 1 87 ? -6.582 3.976 -19.501 1.00 82.75 87 ASP A C 1
ATOM 645 O O . ASP A 1 87 ? -7.459 3.471 -18.809 1.00 82.75 87 ASP A O 1
ATOM 649 N N . ARG A 1 88 ? -5.377 3.404 -19.624 1.00 81.00 88 ARG A N 1
ATOM 650 C CA . ARG A 1 88 ? -5.007 2.123 -18.996 1.00 81.00 88 ARG A CA 1
ATOM 651 C C . ARG A 1 88 ? -3.998 2.277 -17.861 1.00 81.00 88 ARG A C 1
ATOM 653 O O . ARG A 1 88 ? -3.502 1.277 -17.349 1.00 81.00 88 ARG A O 1
ATOM 660 N N . ALA A 1 89 ? -3.665 3.510 -17.486 1.00 84.19 89 ALA A N 1
ATOM 661 C CA . ALA A 1 89 ? -2.761 3.782 -16.380 1.00 84.19 89 ALA A CA 1
ATOM 662 C C . ALA A 1 89 ? -3.377 3.317 -15.059 1.00 84.19 89 ALA A C 1
ATOM 664 O O . ALA A 1 89 ? -4.445 3.786 -14.662 1.00 84.19 89 ALA A O 1
ATOM 665 N N . VAL A 1 90 ? -2.691 2.408 -14.366 1.00 87.00 90 VAL A N 1
ATOM 666 C CA . VAL A 1 90 ? -3.126 1.950 -13.046 1.00 87.00 90 VAL A CA 1
ATOM 667 C C . VAL A 1 90 ? -2.968 3.105 -12.061 1.00 87.00 90 VAL A C 1
ATOM 669 O O . VAL A 1 90 ? -1.861 3.583 -11.810 1.00 87.00 90 VAL A O 1
ATOM 672 N N . ARG A 1 91 ? -4.090 3.570 -11.505 1.00 90.12 91 ARG A N 1
ATOM 673 C CA . ARG A 1 91 ? -4.122 4.664 -10.529 1.00 90.12 91 ARG A CA 1
ATOM 674 C C . ARG A 1 91 ? -4.271 4.108 -9.124 1.00 90.12 91 ARG A C 1
ATOM 676 O O . ARG A 1 91 ? -5.096 3.230 -8.873 1.00 90.12 91 ARG A O 1
ATOM 683 N N . LEU A 1 92 ? -3.542 4.702 -8.183 1.00 90.94 92 LEU A N 1
ATOM 684 C CA . LEU A 1 92 ? -3.654 4.351 -6.768 1.00 90.94 92 LEU A CA 1
ATOM 685 C C . LEU A 1 92 ? -5.073 4.576 -6.228 1.00 90.94 92 LEU A C 1
ATOM 687 O O . LEU A 1 92 ? -5.544 3.809 -5.394 1.00 90.94 92 LEU A O 1
ATOM 691 N N . SER A 1 93 ? -5.776 5.596 -6.727 1.00 90.94 93 SER A N 1
ATOM 692 C CA . SER A 1 93 ? -7.157 5.890 -6.333 1.00 90.94 93 SER A CA 1
ATOM 693 C C . SER A 1 93 ? -8.120 4.747 -6.656 1.00 90.94 93 SER A C 1
ATOM 695 O O . SER A 1 93 ? -9.021 4.481 -5.863 1.00 90.94 93 SER A O 1
ATOM 697 N N . THR A 1 94 ? -7.911 4.045 -7.773 1.00 91.44 94 THR A N 1
ATOM 698 C CA . THR A 1 94 ? -8.707 2.875 -8.157 1.00 91.44 94 THR A CA 1
ATOM 699 C C . THR A 1 94 ? -8.449 1.710 -7.208 1.00 91.44 94 THR A C 1
ATOM 701 O O . THR A 1 94 ? -9.400 1.128 -6.694 1.00 91.44 94 THR A O 1
ATOM 704 N N . ILE A 1 95 ? -7.178 1.428 -6.898 1.00 92.19 95 ILE A N 1
ATOM 705 C CA . ILE A 1 95 ? -6.819 0.348 -5.968 1.00 92.19 95 ILE A CA 1
ATOM 706 C C . ILE A 1 95 ? -7.337 0.652 -4.558 1.00 92.19 95 ILE A C 1
ATOM 708 O O . ILE A 1 95 ? -7.927 -0.216 -3.925 1.00 92.19 95 ILE A O 1
ATOM 712 N N . ARG A 1 96 ? -7.212 1.899 -4.085 1.00 92.50 96 ARG A N 1
ATOM 713 C CA . ARG A 1 96 ? -7.761 2.324 -2.788 1.00 92.50 96 ARG A CA 1
ATOM 714 C C . ARG A 1 96 ? -9.263 2.048 -2.694 1.00 92.50 96 ARG A C 1
ATOM 716 O O . ARG A 1 96 ? -9.709 1.493 -1.697 1.00 92.50 96 ARG A O 1
ATOM 723 N N . LYS A 1 97 ? -10.035 2.410 -3.727 1.00 92.31 97 LYS A N 1
ATOM 724 C CA . LYS A 1 97 ? -11.481 2.131 -3.779 1.00 92.31 97 LYS A CA 1
ATOM 725 C C . LYS A 1 97 ? -11.766 0.628 -3.736 1.00 92.31 97 LYS A C 1
ATOM 727 O O . LYS A 1 97 ? -12.641 0.204 -2.995 1.00 92.31 97 LYS A O 1
ATOM 732 N N . GLN A 1 98 ? -11.008 -0.174 -4.483 1.00 91.88 98 GLN A N 1
ATOM 733 C CA . GLN A 1 98 ? -11.169 -1.630 -4.482 1.00 91.88 98 GLN A CA 1
ATOM 734 C C . GLN A 1 98 ? -10.853 -2.260 -3.123 1.00 91.88 98 GLN A C 1
ATOM 736 O O . GLN A 1 98 ? -11.601 -3.129 -2.687 1.00 91.88 98 GLN A O 1
ATOM 741 N N . ILE A 1 99 ? -9.795 -1.808 -2.441 1.00 91.56 99 ILE A N 1
ATOM 742 C CA . ILE A 1 99 ? -9.438 -2.281 -1.096 1.00 91.56 99 ILE A CA 1
ATOM 743 C C . ILE A 1 99 ? -10.576 -1.983 -0.116 1.00 91.56 99 ILE A C 1
ATOM 745 O O . ILE A 1 99 ? -11.039 -2.893 0.565 1.00 91.56 99 ILE A O 1
ATOM 749 N N . VAL A 1 100 ? -11.074 -0.743 -0.089 1.00 91.19 100 VAL A N 1
ATOM 750 C CA . VAL A 1 100 ? -12.173 -0.351 0.808 1.00 91.19 100 VAL A CA 1
ATOM 751 C C . VAL A 1 100 ? -13.440 -1.152 0.512 1.00 91.19 100 VAL A C 1
ATOM 753 O O . VAL A 1 100 ? -14.006 -1.745 1.427 1.00 91.19 100 VAL A O 1
ATOM 756 N N . ASN A 1 101 ? -13.837 -1.255 -0.759 1.00 92.12 101 ASN A N 1
ATOM 757 C CA . ASN A 1 101 ? -15.013 -2.033 -1.154 1.00 92.12 101 ASN A CA 1
ATOM 758 C C . ASN A 1 101 ? -14.874 -3.508 -0.752 1.00 92.12 101 ASN A C 1
ATOM 760 O O . ASN A 1 101 ? -15.840 -4.129 -0.308 1.00 92.12 101 ASN A O 1
ATOM 764 N N . LYS A 1 102 ? -13.673 -4.087 -0.892 1.00 89.12 102 LYS A N 1
ATOM 765 C CA . LYS A 1 102 ? -13.422 -5.482 -0.525 1.00 89.12 102 LYS A CA 1
ATOM 766 C C . LYS A 1 102 ? -13.521 -5.693 0.983 1.00 89.12 102 LYS A C 1
ATOM 768 O O . LYS A 1 102 ? -14.150 -6.660 1.394 1.00 89.12 102 LYS A O 1
ATOM 773 N N . VAL A 1 103 ? -12.957 -4.790 1.786 1.00 87.81 103 VAL A N 1
ATOM 774 C CA . VAL A 1 103 ? -13.052 -4.853 3.254 1.00 87.81 103 VAL A CA 1
ATOM 775 C C . VAL A 1 103 ? -14.503 -4.699 3.714 1.00 87.81 103 VAL A C 1
ATOM 777 O O . VAL A 1 103 ? -14.955 -5.485 4.539 1.00 87.81 103 VAL A O 1
ATOM 780 N N . GLN A 1 104 ? -15.266 -3.779 3.116 1.00 85.25 104 GLN A N 1
ATOM 781 C CA . GLN A 1 104 ? -16.702 -3.637 3.386 1.00 85.25 104 GLN A CA 1
ATOM 782 C C . GLN A 1 104 ? -17.482 -4.909 3.041 1.00 85.25 104 GLN A C 1
ATOM 784 O O . GLN A 1 104 ? -18.296 -5.363 3.831 1.00 85.25 104 GLN A O 1
ATOM 789 N N . THR A 1 105 ? -17.196 -5.528 1.893 1.00 86.38 105 THR A N 1
ATOM 790 C CA . THR A 1 105 ? -17.870 -6.772 1.479 1.00 86.38 105 THR A CA 1
ATOM 791 C C . THR A 1 105 ? -17.570 -7.934 2.432 1.00 86.38 105 THR A C 1
ATOM 793 O O . THR A 1 105 ? -18.420 -8.793 2.637 1.00 86.38 105 THR A O 1
ATOM 796 N N . VAL A 1 106 ? -16.360 -7.985 2.998 1.00 79.56 106 VAL A N 1
ATOM 797 C CA . VAL A 1 106 ? -15.966 -9.019 3.968 1.00 79.56 106 VAL A CA 1
ATOM 798 C C . VAL A 1 106 ? -16.597 -8.774 5.339 1.00 79.56 106 VAL A C 1
ATOM 800 O O . VAL A 1 106 ? -16.962 -9.739 5.991 1.00 79.56 106 VAL A O 1
ATOM 803 N N . GLY A 1 107 ? -16.771 -7.517 5.757 1.00 68.19 107 GLY A N 1
ATOM 804 C CA . GLY A 1 107 ? -17.399 -7.176 7.040 1.00 68.19 107 GLY A CA 1
ATOM 805 C C . GLY A 1 107 ? -18.930 -7.280 7.076 1.00 68.19 107 GLY A C 1
ATOM 806 O O . GLY A 1 107 ? -19.506 -7.109 8.142 1.00 68.19 107 GLY A O 1
ATOM 807 N N . ILE A 1 108 ? -19.587 -7.517 5.933 1.00 58.94 108 ILE A N 1
ATOM 808 C CA . ILE A 1 108 ? -21.057 -7.646 5.805 1.00 58.94 108 ILE A CA 1
ATOM 809 C C . ILE A 1 108 ? -21.489 -9.130 5.674 1.00 58.94 108 ILE A C 1
ATOM 811 O O . ILE A 1 108 ? -22.671 -9.427 5.516 1.00 58.94 108 ILE A O 1
ATOM 815 N N . LYS A 1 109 ? -20.548 -10.078 5.751 1.00 46.31 109 LYS A N 1
ATOM 816 C CA . LYS A 1 109 ? -20.828 -11.517 5.875 1.00 46.31 109 LYS A CA 1
ATOM 817 C C . LYS A 1 109 ? -20.683 -11.968 7.317 1.00 46.31 109 LYS A C 1
ATOM 819 O O . LYS A 1 109 ? -21.465 -12.863 7.695 1.00 46.31 109 LYS A O 1
#